Protein AF-A0A6D2J7H5-F1 (afdb_monomer_lite)

Sequence (95 aa):
MKPLATNQDRSRTERTPPARTRDLKCFRCQGFGHYASDCLNKKVMIIRDNGEIESEEDPEPEKPEEEEEPEEYEAVPVKGKLPHSMLSPRQRCAA

Structure (mmCIF, N/CA/C/O backbone):
data_AF-A0A6D2J7H5-F1
#
_entry.id   AF-A0A6D2J7H5-F1
#
loop_
_atom_site.group_PDB
_atom_site.id
_atom_site.type_symbol
_atom_site.label_atom_id
_atom_site.label_alt_id
_atom_site.label_comp_id
_atom_site.label_asym_id
_atom_site.label_entity_id
_atom_site.label_seq_id
_atom_site.pdbx_PDB_ins_code
_atom_site.Cartn_x
_atom_site.Cartn_y
_atom_site.Cartn_z
_atom_site.occupancy
_atom_site.B_iso_or_equiv
_atom_site.auth_seq_id
_atom_site.auth_comp_id
_atom_site.auth_asym_id
_atom_site.auth_atom_id
_atom_site.pdbx_PDB_model_num
ATOM 1 N N . MET A 1 1 ? 5.532 16.156 -34.088 1.00 44.62 1 MET A N 1
ATOM 2 C CA . MET A 1 1 ? 4.503 15.765 -33.100 1.00 44.62 1 MET A CA 1
ATOM 3 C C . ME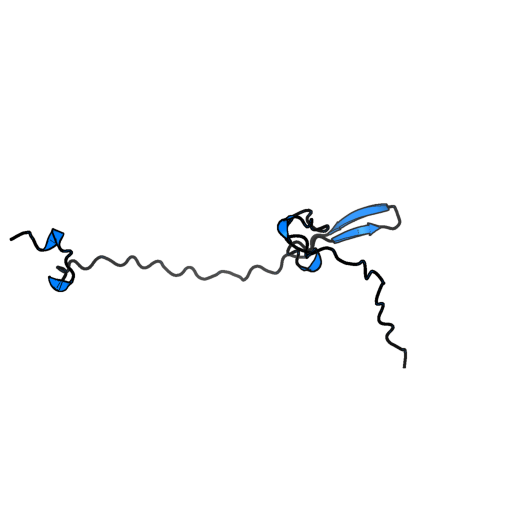T A 1 1 ? 4.393 14.247 -33.142 1.00 44.62 1 MET A C 1
ATOM 5 O O . MET A 1 1 ? 4.102 13.720 -34.205 1.00 44.62 1 MET A O 1
ATOM 9 N N . LYS A 1 2 ? 4.765 13.544 -32.068 1.00 49.00 2 LYS A N 1
ATOM 10 C CA . LYS A 1 2 ? 4.738 12.071 -31.989 1.00 49.00 2 LYS A CA 1
ATOM 11 C C . LYS A 1 2 ? 3.473 11.668 -31.216 1.00 49.00 2 LYS A C 1
ATOM 13 O O . LYS A 1 2 ? 3.218 12.316 -30.201 1.00 49.00 2 LYS A O 1
ATOM 18 N N . PRO A 1 3 ? 2.674 10.680 -31.649 1.00 51.06 3 PRO A N 1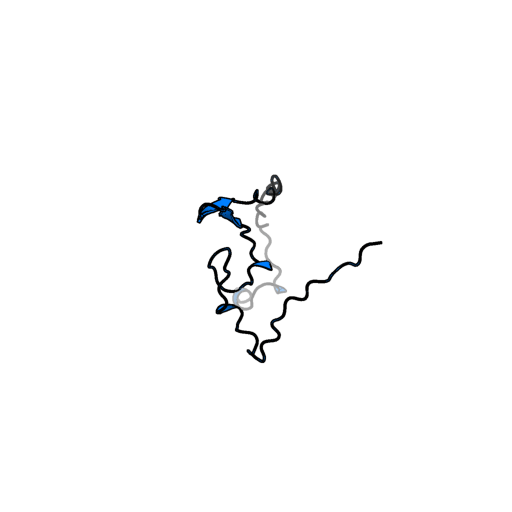
ATOM 19 C CA . PRO A 1 3 ? 1.483 10.305 -30.897 1.00 51.06 3 PRO A CA 1
ATOM 20 C C . PRO A 1 3 ? 1.871 9.566 -29.607 1.00 51.06 3 PRO A C 1
ATOM 22 O O . PRO A 1 3 ? 2.760 8.714 -29.615 1.00 51.06 3 PRO A O 1
ATOM 25 N N . LEU A 1 4 ? 1.193 9.898 -28.503 1.00 50.62 4 LEU A N 1
ATOM 26 C CA . LEU A 1 4 ? 1.200 9.113 -27.268 1.00 50.62 4 LEU A CA 1
ATOM 27 C C . LEU A 1 4 ? 0.424 7.820 -27.533 1.00 50.62 4 LEU A C 1
ATOM 29 O O . LEU A 1 4 ? -0.804 7.824 -27.597 1.00 50.62 4 LEU A O 1
ATOM 33 N N . ALA A 1 5 ? 1.137 6.710 -27.697 1.00 45.72 5 ALA A N 1
ATOM 34 C CA . ALA A 1 5 ? 0.523 5.395 -27.647 1.00 45.72 5 ALA A CA 1
ATOM 35 C C . ALA A 1 5 ? 0.217 5.064 -26.179 1.00 45.72 5 ALA A C 1
ATOM 37 O O . ALA A 1 5 ? 1.100 4.681 -25.412 1.00 45.72 5 ALA A O 1
ATOM 38 N N . THR A 1 6 ? -1.042 5.234 -25.781 1.00 56.66 6 THR A N 1
ATOM 39 C CA . THR A 1 6 ? -1.577 4.646 -24.553 1.00 56.66 6 THR A CA 1
ATOM 40 C C . THR A 1 6 ? -1.563 3.128 -24.720 1.00 56.66 6 THR A C 1
ATOM 42 O O . THR A 1 6 ? -2.423 2.570 -25.403 1.00 56.66 6 THR A O 1
ATOM 45 N N . ASN A 1 7 ? -0.576 2.454 -24.130 1.00 59.56 7 ASN A N 1
ATOM 46 C CA . ASN A 1 7 ? -0.579 0.998 -24.016 1.00 59.56 7 ASN A CA 1
ATOM 47 C C . ASN A 1 7 ? -1.644 0.590 -22.988 1.00 59.56 7 ASN A C 1
ATOM 49 O O . ASN A 1 7 ? -1.371 0.448 -21.800 1.00 59.56 7 ASN A O 1
ATOM 53 N N . GLN A 1 8 ? -2.885 0.446 -23.455 1.00 61.16 8 GLN A N 1
ATOM 54 C CA . GLN A 1 8 ? -3.894 -0.367 -22.785 1.00 61.16 8 GLN A CA 1
ATOM 55 C C . GLN A 1 8 ? -3.571 -1.826 -23.102 1.00 61.16 8 GLN A C 1
ATOM 57 O O . GLN A 1 8 ? -4.063 -2.378 -24.090 1.00 61.16 8 GLN A O 1
ATOM 62 N N . ASP A 1 9 ? -2.693 -2.421 -22.294 1.00 55.88 9 ASP A N 1
ATOM 63 C CA . ASP A 1 9 ? -2.471 -3.857 -22.363 1.00 55.88 9 ASP A CA 1
ATOM 64 C C . ASP A 1 9 ? -3.716 -4.597 -21.865 1.00 55.88 9 ASP A C 1
ATOM 66 O O . ASP A 1 9 ? -4.397 -4.220 -20.906 1.00 55.88 9 ASP A O 1
ATOM 70 N N . ARG A 1 10 ? -4.083 -5.595 -22.655 1.00 67.75 10 ARG A N 1
ATOM 71 C CA . ARG A 1 10 ? -5.394 -6.215 -22.702 1.00 67.75 10 ARG A CA 1
ATOM 72 C C . ARG A 1 10 ? -5.493 -7.295 -21.644 1.00 67.75 10 ARG A C 1
ATOM 74 O O . ARG A 1 10 ? -4.838 -8.317 -21.768 1.00 67.75 10 ARG A O 1
ATOM 81 N N . SER A 1 11 ? -6.412 -7.144 -20.695 1.00 54.03 11 SER A N 1
ATOM 82 C CA . SER A 1 11 ? -6.990 -8.270 -19.944 1.00 54.03 11 SER A CA 1
ATOM 83 C C . SER A 1 11 ? -8.304 -7.857 -19.284 1.00 54.03 11 SER A C 1
ATOM 85 O O . SER A 1 11 ? -8.437 -7.773 -18.068 1.00 54.03 11 SER A O 1
ATOM 87 N N . ARG A 1 12 ? -9.320 -7.593 -20.111 1.00 63.38 12 ARG A N 1
ATOM 88 C CA . ARG A 1 12 ? -10.719 -7.705 -19.687 1.00 63.38 12 ARG A CA 1
ATOM 89 C C . ARG A 1 12 ? -11.027 -9.200 -19.576 1.00 63.38 12 ARG A C 1
ATOM 91 O O . ARG A 1 12 ? -11.593 -9.775 -20.499 1.00 63.38 12 ARG A O 1
ATOM 98 N N . THR A 1 13 ? -10.611 -9.828 -18.482 1.00 54.97 13 THR A N 1
ATOM 99 C CA . THR A 1 13 ? -11.078 -11.166 -18.109 1.00 54.97 13 THR A CA 1
ATOM 100 C C . THR A 1 13 ? -12.272 -10.994 -17.188 1.00 54.97 13 THR A C 1
ATOM 102 O O . THR A 1 13 ? -12.270 -10.220 -16.234 1.00 54.97 13 THR A O 1
ATOM 105 N N . GLU A 1 14 ? -13.353 -11.636 -17.580 1.00 58.03 14 GLU A N 1
ATOM 106 C CA . GLU A 1 14 ? -14.689 -11.433 -17.066 1.00 58.03 14 GLU A CA 1
ATOM 107 C C . GLU A 1 14 ? -14.839 -11.943 -15.623 1.00 58.03 14 GLU A C 1
ATOM 109 O O . GLU A 1 14 ? -14.388 -13.030 -15.287 1.00 58.03 14 GLU A O 1
ATOM 114 N N . ARG A 1 15 ? -15.558 -11.166 -14.801 1.00 55.06 15 ARG A N 1
ATOM 115 C CA . ARG A 1 15 ? -16.348 -11.623 -13.643 1.00 55.06 15 ARG A CA 1
ATOM 116 C C . ARG A 1 15 ? -15.640 -12.562 -12.656 1.00 55.06 15 ARG A C 1
ATOM 118 O O . ARG A 1 15 ? -16.094 -13.678 -12.420 1.00 55.06 15 ARG A O 1
ATOM 125 N N . THR A 1 16 ? -14.663 -12.050 -11.926 1.00 56.34 16 THR A N 1
ATOM 126 C CA . THR A 1 16 ? -14.512 -12.450 -10.522 1.00 56.34 16 THR A CA 1
ATOM 127 C C . THR A 1 16 ? -15.209 -11.388 -9.670 1.00 56.34 16 THR A C 1
ATOM 129 O O . THR A 1 16 ? -14.924 -10.201 -9.851 1.00 56.34 16 THR A O 1
ATOM 132 N N . PRO A 1 17 ? -16.155 -11.743 -8.769 1.00 58.50 17 PRO A N 1
ATOM 133 C CA . PRO A 1 17 ? -16.567 -10.804 -7.722 1.00 58.50 17 PRO A CA 1
ATOM 134 C C . PRO A 1 17 ? -15.291 -10.297 -7.043 1.00 58.50 17 PRO A C 1
ATOM 136 O O . PRO A 1 17 ? -14.340 -11.082 -6.997 1.00 58.50 17 PRO A O 1
ATOM 139 N N . PRO A 1 18 ? -15.223 -9.036 -6.564 1.00 60.19 18 PRO A N 1
ATOM 140 C CA . PRO A 1 18 ? -14.001 -8.507 -5.969 1.00 60.19 18 PRO A CA 1
ATOM 141 C C . PRO A 1 18 ? -13.534 -9.522 -4.936 1.00 60.19 18 PRO A C 1
ATOM 143 O O . PRO A 1 18 ? -14.214 -9.726 -3.921 1.00 60.19 18 PRO A O 1
ATOM 146 N N . ALA A 1 19 ? -12.453 -10.241 -5.271 1.00 64.31 19 ALA A N 1
ATOM 147 C CA . ALA A 1 19 ? -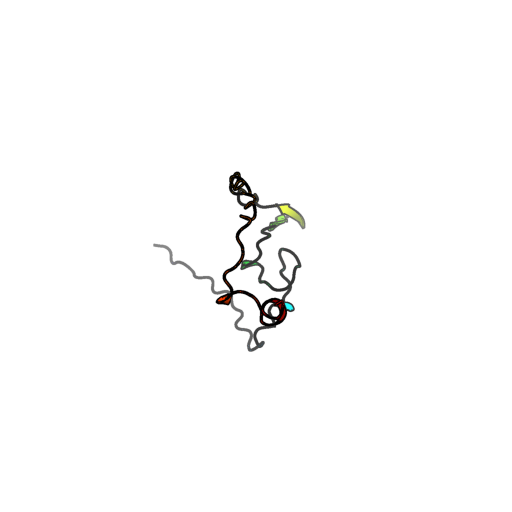11.862 -11.217 -4.382 1.00 64.31 19 ALA A CA 1
ATOM 148 C C . ALA A 1 19 ? -11.674 -10.449 -3.087 1.00 64.31 19 ALA A C 1
ATOM 150 O O . ALA A 1 19 ? -11.145 -9.332 -3.109 1.00 64.31 19 ALA A O 1
ATOM 151 N N . ARG A 1 20 ? -12.261 -10.963 -2.001 1.00 73.81 20 ARG A N 1
ATOM 152 C CA . ARG A 1 20 ? -12.156 -10.349 -0.678 1.00 73.81 20 ARG A CA 1
ATOM 153 C C . ARG A 1 20 ? -10.684 -9.996 -0.538 1.00 7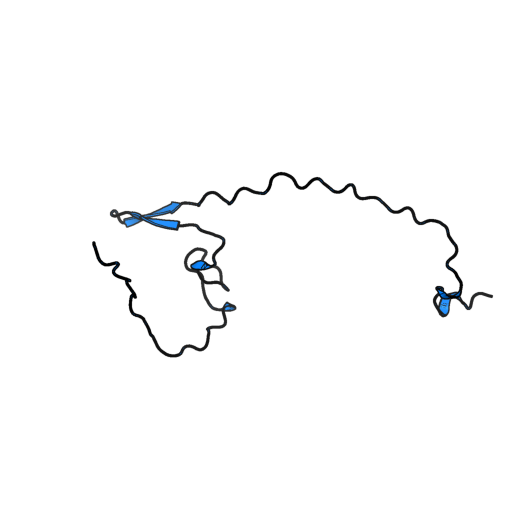3.81 20 ARG A C 1
ATOM 155 O O . ARG A 1 20 ? -9.862 -10.895 -0.630 1.00 73.81 20 ARG A O 1
ATOM 162 N N . THR A 1 21 ? -10.342 -8.710 -0.438 1.00 79.94 21 THR A N 1
ATOM 163 C CA . THR A 1 21 ? -8.943 -8.253 -0.568 1.00 79.94 21 THR A CA 1
ATOM 164 C C . THR A 1 21 ? -8.009 -9.019 0.371 1.00 79.94 21 THR A C 1
ATOM 166 O O . THR A 1 21 ? -6.849 -9.234 0.049 1.00 79.94 21 THR A O 1
ATOM 169 N N . ARG A 1 22 ? -8.562 -9.534 1.478 1.00 82.38 22 ARG A N 1
ATOM 170 C CA . ARG A 1 22 ? -7.979 -10.530 2.387 1.00 82.38 22 ARG A CA 1
ATOM 171 C C . ARG A 1 22 ? -7.308 -11.748 1.742 1.00 82.38 22 ARG A C 1
ATOM 173 O O . ARG A 1 22 ? -6.305 -12.178 2.290 1.00 82.38 22 ARG A O 1
ATOM 180 N N . ASP A 1 23 ? -7.798 -12.278 0.628 1.00 86.50 23 ASP A N 1
ATOM 181 C CA . ASP A 1 23 ? -7.230 -13.475 -0.016 1.00 86.50 23 ASP A CA 1
ATOM 182 C C . ASP A 1 23 ? -6.225 -13.130 -1.130 1.00 86.50 23 ASP A C 1
ATOM 184 O O . ASP A 1 23 ? -5.565 -14.007 -1.689 1.00 86.50 23 ASP A O 1
ATOM 188 N N . LEU A 1 24 ? -6.083 -11.845 -1.466 1.00 89.81 24 LEU A N 1
ATOM 189 C CA . LEU A 1 24 ? -5.153 -11.383 -2.487 1.00 89.81 24 LEU A CA 1
ATOM 190 C C . LEU A 1 24 ? -3.738 -11.282 -1.909 1.00 89.81 24 LEU A C 1
ATOM 192 O O . LEU A 1 24 ? -3.504 -10.529 -0.965 1.00 89.81 24 LEU A O 1
ATOM 196 N N . LYS A 1 25 ? -2.795 -12.013 -2.514 1.00 90.75 25 LYS A N 1
ATOM 197 C CA . LYS A 1 25 ? -1.363 -11.953 -2.198 1.00 90.75 25 LYS A CA 1
ATOM 198 C C . LYS A 1 25 ? -0.671 -10.848 -3.003 1.00 90.75 25 LYS A C 1
ATOM 200 O O . LYS A 1 25 ? -0.711 -10.843 -4.232 1.00 90.75 25 LYS A O 1
ATOM 205 N N . CYS A 1 26 ? 0.017 -9.951 -2.310 1.00 89.94 26 CYS A N 1
ATOM 206 C CA . CYS A 1 26 ? 0.893 -8.941 -2.884 1.00 89.94 26 CYS A CA 1
ATOM 207 C C . CYS A 1 26 ? 2.173 -9.597 -3.423 1.00 89.94 26 CYS A C 1
ATOM 209 O O . CYS A 1 26 ? 2.887 -10.259 -2.678 1.00 89.94 26 CYS A O 1
ATOM 211 N N . PHE A 1 27 ? 2.510 -9.400 -4.700 1.00 84.56 27 PHE A N 1
ATOM 212 C CA . PHE A 1 27 ? 3.734 -9.982 -5.270 1.00 84.56 27 PHE A CA 1
ATOM 213 C C . PHE A 1 27 ? 5.019 -9.277 -4.807 1.00 84.56 27 PHE A C 1
ATOM 215 O O . PHE A 1 27 ? 6.085 -9.878 -4.877 1.00 84.56 27 PHE A O 1
ATOM 222 N N . ARG A 1 28 ? 4.930 -8.023 -4.334 1.00 85.44 28 ARG A N 1
ATOM 223 C CA . ARG A 1 28 ? 6.085 -7.265 -3.823 1.00 85.44 28 ARG A CA 1
ATOM 224 C C . ARG A 1 28 ? 6.544 -7.776 -2.461 1.00 85.44 28 ARG A C 1
ATOM 226 O O . ARG A 1 28 ? 7.710 -8.101 -2.294 1.00 85.44 28 ARG A O 1
ATOM 233 N N . CYS A 1 29 ? 5.626 -7.878 -1.498 1.00 86.56 29 CYS A N 1
ATOM 234 C CA . CYS A 1 29 ? 5.959 -8.235 -0.113 1.00 86.56 29 CYS A CA 1
ATOM 235 C C . CYS A 1 29 ? 5.461 -9.617 0.326 1.00 86.56 29 CYS A C 1
ATOM 237 O O . CYS A 1 29 ? 5.695 -10.014 1.463 1.00 86.56 29 CYS A O 1
ATOM 239 N N . GLN A 1 30 ? 4.735 -10.338 -0.535 1.00 88.00 30 GLN A N 1
ATOM 240 C CA . GLN A 1 30 ? 4.107 -11.635 -0.240 1.00 88.00 30 GLN A CA 1
ATOM 241 C C . GLN A 1 30 ? 3.041 -11.598 0.875 1.00 88.00 30 GLN A C 1
ATOM 243 O O . GLN A 1 30 ? 2.500 -12.643 1.238 1.00 88.00 30 GLN A O 1
ATOM 248 N N . GLY A 1 31 ? 2.692 -10.408 1.377 1.00 88.44 31 GLY A N 1
ATOM 249 C CA . GLY A 1 31 ? 1.598 -10.178 2.319 1.00 88.44 31 GLY A CA 1
ATOM 250 C C . GLY A 1 31 ? 0.220 -10.256 1.661 1.00 88.44 31 GLY A C 1
ATOM 251 O O . GLY A 1 31 ? 0.099 -10.248 0.438 1.00 88.44 31 GLY A O 1
ATOM 252 N N . PHE A 1 32 ? -0.830 -10.318 2.474 1.00 91.31 32 PHE A N 1
ATOM 253 C CA . PHE A 1 32 ? -2.216 -10.402 2.011 1.00 91.31 32 PHE A CA 1
ATOM 254 C C . PHE A 1 32 ? -2.969 -9.088 2.257 1.00 91.31 32 PHE A C 1
ATOM 256 O O . PHE A 1 32 ? -2.553 -8.280 3.089 1.00 91.31 32 PHE A O 1
ATOM 263 N N . GLY A 1 33 ? -4.086 -8.857 1.565 1.00 91.38 33 GLY A N 1
ATOM 264 C CA . GLY A 1 33 ? -4.978 -7.730 1.878 1.00 91.38 33 GLY A CA 1
ATOM 265 C C . GLY A 1 33 ? -4.862 -6.506 0.970 1.00 91.38 33 GLY A C 1
ATOM 266 O O . GLY A 1 33 ? -5.746 -5.653 1.032 1.00 91.38 33 GLY A O 1
ATOM 267 N N . HIS A 1 34 ? -3.815 -6.398 0.148 1.00 91.50 34 HIS A N 1
ATOM 268 C CA . HIS A 1 34 ? -3.519 -5.199 -0.644 1.00 91.50 34 HIS A CA 1
ATOM 269 C C . HIS A 1 34 ? -2.858 -5.534 -1.983 1.00 91.50 34 HIS A C 1
ATOM 271 O O . HIS A 1 34 ? -2.094 -6.496 -2.097 1.00 91.50 34 HIS A O 1
ATOM 277 N N . TYR A 1 35 ? -3.129 -4.717 -2.999 1.00 89.94 35 TYR A N 1
ATOM 278 C CA . TYR A 1 35 ? -2.451 -4.824 -4.286 1.00 89.94 35 TYR A CA 1
ATOM 279 C C . TYR A 1 35 ? -1.004 -4.353 -4.165 1.00 89.94 35 TYR A C 1
ATOM 281 O O . TYR A 1 35 ? -0.674 -3.530 -3.319 1.00 89.94 35 TYR A O 1
ATOM 289 N N . ALA A 1 36 ? -0.131 -4.820 -5.057 1.00 86.25 36 ALA A N 1
ATOM 290 C CA . ALA A 1 36 ? 1.258 -4.366 -5.066 1.00 86.25 36 ALA A CA 1
ATOM 291 C C . ALA A 1 36 ? 1.399 -2.852 -5.276 1.00 86.25 36 ALA A C 1
ATOM 293 O O . ALA A 1 36 ? 2.369 -2.269 -4.800 1.00 86.25 36 ALA A O 1
ATOM 294 N N . SER A 1 37 ? 0.437 -2.220 -5.955 1.00 84.19 37 SER A N 1
ATOM 295 C CA . SER A 1 37 ? 0.357 -0.763 -6.113 1.00 84.19 37 SER A CA 1
ATOM 296 C C . SER A 1 37 ? 0.149 -0.026 -4.789 1.00 84.19 37 SER A C 1
ATOM 298 O O . SER A 1 37 ? 0.657 1.077 -4.639 1.00 84.19 37 SER A O 1
ATOM 300 N N . ASP A 1 38 ? -0.528 -0.661 -3.831 1.00 87.75 38 ASP A N 1
ATOM 301 C CA . ASP A 1 38 ? -0.819 -0.118 -2.497 1.00 87.75 38 ASP A CA 1
ATOM 302 C C . ASP A 1 38 ? 0.197 -0.607 -1.449 1.00 87.75 38 ASP A C 1
ATOM 304 O O . ASP A 1 38 ? 0.044 -0.370 -0.251 1.00 87.75 38 ASP A O 1
ATOM 308 N N . CYS A 1 39 ? 1.220 -1.356 -1.873 1.00 87.94 39 CYS A N 1
ATOM 309 C CA . CYS A 1 39 ? 2.206 -1.906 -0.962 1.00 87.94 39 CYS A CA 1
ATOM 310 C C . CYS A 1 39 ? 3.125 -0.795 -0.456 1.00 87.94 39 CYS A C 1
ATOM 312 O O . CYS A 1 39 ? 3.896 -0.217 -1.221 1.00 87.94 39 CYS A O 1
ATOM 314 N N . LEU A 1 40 ? 3.075 -0.546 0.853 1.00 83.81 40 LEU A N 1
ATOM 315 C CA . LEU A 1 40 ? 3.983 0.382 1.529 1.00 83.81 40 LEU A CA 1
ATOM 316 C C . LEU A 1 40 ? 5.444 -0.090 1.450 1.00 83.81 40 LEU A C 1
ATOM 318 O O . LEU A 1 40 ? 6.360 0.722 1.479 1.00 83.81 40 LEU A O 1
ATOM 322 N N . ASN A 1 41 ? 5.659 -1.402 1.309 1.00 78.62 41 ASN A N 1
ATOM 323 C CA . ASN A 1 41 ? 6.974 -1.991 1.111 1.00 78.62 41 ASN A CA 1
ATOM 324 C C . ASN A 1 41 ? 7.305 -2.022 -0.389 1.00 78.62 41 ASN A C 1
ATOM 326 O O . ASN A 1 41 ? 6.865 -2.904 -1.134 1.00 78.62 41 ASN A O 1
ATOM 330 N N . LYS A 1 42 ? 8.077 -1.031 -0.832 1.00 71.31 42 LYS A N 1
ATOM 331 C CA . LYS A 1 42 ? 8.454 -0.841 -2.236 1.00 71.31 42 LYS A CA 1
ATOM 332 C C . LYS A 1 42 ? 9.743 -1.578 -2.613 1.00 71.31 42 LYS A C 1
ATOM 334 O O . LYS A 1 42 ? 10.483 -1.087 -3.455 1.00 71.31 42 LYS A O 1
ATOM 339 N N . LYS A 1 43 ? 10.029 -2.750 -2.032 1.00 74.06 43 LYS A N 1
ATOM 340 C CA . LYS A 1 43 ? 11.174 -3.562 -2.479 1.00 74.06 43 LYS A CA 1
ATOM 341 C C . LYS A 1 43 ? 10.983 -3.939 -3.948 1.00 74.06 43 LYS A C 1
ATOM 343 O O . LYS A 1 43 ? 9.996 -4.588 -4.317 1.00 74.06 43 LYS A O 1
ATOM 348 N N . VAL A 1 44 ? 11.900 -3.477 -4.793 1.00 70.50 44 VAL A N 1
ATOM 349 C CA . VAL A 1 44 ? 11.897 -3.762 -6.229 1.00 70.50 44 VAL A CA 1
ATOM 350 C C . VAL A 1 44 ? 12.835 -4.938 -6.460 1.00 70.50 44 VAL A C 1
ATOM 352 O O . VAL A 1 44 ? 14.003 -4.896 -6.087 1.00 70.50 44 VAL A O 1
ATOM 355 N N . MET A 1 45 ? 12.313 -6.007 -7.063 1.00 76.62 45 MET A N 1
ATOM 356 C CA . MET A 1 45 ? 13.147 -7.090 -7.582 1.00 76.62 45 MET A CA 1
ATOM 357 C C . MET A 1 45 ? 13.557 -6.736 -9.009 1.00 76.62 45 MET A C 1
ATOM 359 O O . MET A 1 45 ? 12.693 -6.579 -9.876 1.00 76.62 45 MET A O 1
ATOM 363 N N . ILE A 1 46 ? 14.858 -6.608 -9.246 1.00 78.88 46 ILE A N 1
ATOM 364 C CA . ILE A 1 46 ? 15.448 -6.346 -10.557 1.00 78.88 46 ILE A CA 1
ATOM 365 C C . ILE A 1 46 ? 16.019 -7.669 -11.068 1.00 78.88 46 ILE A C 1
ATOM 367 O O . ILE A 1 46 ? 16.888 -8.264 -10.435 1.00 78.88 46 ILE A O 1
ATOM 371 N N . ILE A 1 47 ? 15.507 -8.145 -12.205 1.00 83.12 47 ILE A N 1
ATOM 372 C CA . ILE A 1 47 ? 16.058 -9.311 -12.903 1.00 83.12 47 ILE A CA 1
ATOM 373 C C . ILE A 1 47 ? 17.050 -8.779 -13.933 1.00 83.12 47 ILE A C 1
ATOM 375 O O . ILE A 1 47 ? 16.654 -8.065 -14.855 1.00 83.12 47 ILE A O 1
ATOM 379 N N . ARG A 1 48 ? 18.331 -9.102 -13.759 1.00 83.88 48 ARG A N 1
ATOM 380 C CA . ARG A 1 48 ? 19.389 -8.777 -14.720 1.00 83.88 48 ARG A CA 1
ATOM 381 C C . ARG A 1 48 ? 19.348 -9.741 -15.911 1.00 83.88 48 ARG A C 1
ATOM 383 O O . ARG A 1 48 ? 18.846 -10.859 -15.808 1.00 83.88 48 ARG A O 1
ATOM 390 N N . ASP A 1 49 ? 19.937 -9.340 -17.035 1.00 84.88 49 ASP A N 1
ATOM 391 C CA . ASP A 1 49 ? 19.964 -10.133 -18.280 1.00 84.88 49 ASP A CA 1
ATOM 392 C C . ASP A 1 49 ? 20.685 -11.487 -18.130 1.00 84.88 49 ASP A C 1
ATOM 394 O O . ASP A 1 49 ? 20.459 -12.422 -18.896 1.00 84.88 49 ASP A O 1
ATOM 398 N N . ASN A 1 50 ? 21.549 -11.600 -17.120 1.00 86.00 50 ASN A N 1
ATOM 399 C CA . ASN A 1 50 ? 22.249 -12.823 -16.729 1.00 86.00 50 ASN A CA 1
ATOM 400 C C . ASN A 1 50 ? 21.393 -13.768 -15.854 1.00 86.00 50 ASN A C 1
ATOM 402 O O . ASN A 1 50 ? 21.877 -14.821 -15.444 1.00 86.00 50 ASN A O 1
ATOM 406 N N . GLY A 1 51 ? 20.132 -13.416 -15.581 1.00 82.19 51 GLY A N 1
ATOM 407 C CA . GLY A 1 51 ? 19.209 -14.195 -14.756 1.00 82.19 51 GLY A CA 1
ATOM 408 C C . GLY A 1 51 ? 19.411 -14.025 -13.249 1.00 82.19 51 GLY A C 1
ATOM 409 O O . GLY A 1 51 ? 18.736 -14.696 -12.468 1.00 82.19 51 GLY A O 1
ATOM 410 N N . GLU A 1 52 ? 20.315 -13.141 -12.826 1.00 85.81 52 GLU A N 1
ATOM 411 C CA . GLU A 1 52 ? 20.501 -12.808 -11.416 1.00 85.81 52 GLU A CA 1
ATOM 412 C C . GLU A 1 52 ? 19.349 -11.919 -10.934 1.00 85.81 52 GLU A C 1
ATOM 414 O O . GLU A 1 52 ? 18.940 -10.976 -11.616 1.00 85.81 52 GLU A O 1
ATOM 419 N N . ILE A 1 53 ? 18.818 -12.234 -9.751 1.00 78.62 53 ILE A N 1
ATOM 420 C CA . ILE A 1 53 ? 17.777 -11.439 -9.097 1.00 78.62 53 ILE A CA 1
ATOM 421 C C . ILE A 1 53 ? 18.435 -10.629 -7.988 1.00 78.62 53 ILE A C 1
ATOM 423 O O . ILE A 1 53 ? 18.956 -11.197 -7.028 1.00 78.62 53 ILE A O 1
ATOM 427 N N . GLU A 1 54 ? 18.372 -9.309 -8.107 1.00 75.12 54 GLU A N 1
ATOM 428 C CA . GLU A 1 54 ? 18.801 -8.383 -7.065 1.00 75.12 54 GLU A CA 1
ATOM 429 C C . GLU A 1 54 ? 17.585 -7.688 -6.457 1.00 75.12 54 GLU A C 1
ATOM 431 O O . GLU A 1 54 ? 16.661 -7.278 -7.162 1.00 75.12 54 GLU A O 1
ATOM 436 N N . SER A 1 55 ? 17.568 -7.576 -5.131 1.00 76.00 55 SER A N 1
ATOM 437 C CA . SER A 1 55 ? 16.547 -6.831 -4.399 1.00 76.00 55 SER A CA 1
ATOM 438 C C . SER A 1 55 ? 17.127 -5.504 -3.932 1.00 76.00 55 SER A C 1
ATOM 440 O O . SER A 1 55 ? 18.047 -5.506 -3.112 1.00 76.00 55 SER A O 1
ATOM 442 N N . GLU A 1 56 ? 16.569 -4.397 -4.412 1.00 68.69 56 GLU A N 1
ATOM 443 C CA . GLU A 1 56 ? 16.874 -3.059 -3.905 1.00 68.69 56 GLU A CA 1
ATOM 444 C C . GLU A 1 56 ? 15.756 -2.604 -2.954 1.00 68.69 56 GLU A C 1
ATOM 446 O O . GLU A 1 56 ? 14.561 -2.805 -3.211 1.00 68.69 56 GLU A O 1
ATOM 451 N N . GLU A 1 57 ? 16.153 -2.034 -1.818 1.00 68.50 57 GLU A N 1
ATOM 452 C CA . GLU A 1 57 ? 15.259 -1.385 -0.862 1.00 68.50 57 GLU A CA 1
ATOM 453 C C . GLU A 1 57 ? 15.262 0.116 -1.165 1.00 68.50 57 GLU A C 1
ATOM 455 O O . GLU A 1 57 ? 16.295 0.766 -1.036 1.00 68.50 57 GLU A O 1
ATOM 460 N N . ASP A 1 58 ? 14.119 0.640 -1.627 1.00 66.00 58 ASP A N 1
ATOM 461 C CA . ASP A 1 58 ? 13.888 2.085 -1.792 1.00 66.00 58 ASP A CA 1
ATOM 462 C C . ASP A 1 58 ? 14.190 2.782 -0.452 1.00 66.00 58 ASP A C 1
ATOM 464 O O . ASP A 1 58 ? 13.800 2.232 0.587 1.00 66.00 58 ASP A O 1
ATOM 468 N N . PRO A 1 59 ? 14.867 3.950 -0.430 1.00 57.44 59 PRO A N 1
ATOM 469 C CA . PRO A 1 59 ? 15.061 4.698 0.803 1.00 57.44 59 PRO A CA 1
ATOM 470 C C . PRO A 1 59 ? 13.710 4.902 1.489 1.00 57.44 59 PRO A C 1
ATOM 472 O O . PRO A 1 59 ? 12.754 5.413 0.900 1.00 57.44 59 PRO A O 1
ATOM 475 N N . GLU A 1 60 ? 13.631 4.439 2.734 1.00 64.69 60 GLU A N 1
ATOM 476 C CA . GLU A 1 60 ? 12.472 4.613 3.597 1.00 64.69 60 GLU A CA 1
ATOM 477 C C . GLU A 1 60 ? 12.094 6.105 3.603 1.00 64.69 60 GLU A C 1
ATOM 479 O O . GLU A 1 60 ? 12.994 6.940 3.733 1.00 64.69 60 GLU A O 1
ATOM 484 N N . PRO A 1 61 ? 10.812 6.477 3.394 1.00 62.12 61 PRO A N 1
ATOM 485 C CA . PRO A 1 61 ? 10.418 7.876 3.485 1.00 62.12 61 PRO A CA 1
ATOM 486 C C . PRO A 1 61 ? 10.876 8.398 4.846 1.00 62.12 61 PRO A C 1
ATOM 488 O O . PRO A 1 61 ? 10.545 7.796 5.869 1.00 62.12 61 PRO A O 1
ATOM 491 N N . GLU A 1 62 ? 11.688 9.458 4.817 1.00 59.00 62 GLU A N 1
ATOM 492 C CA . GLU A 1 62 ? 12.312 10.075 5.984 1.00 59.00 62 GLU A CA 1
ATOM 493 C C . GLU A 1 62 ? 11.302 10.138 7.131 1.00 59.00 62 GLU A C 1
ATOM 495 O O . GLU A 1 62 ? 10.211 10.702 6.994 1.00 59.00 62 GLU A O 1
ATOM 500 N N . LYS A 1 63 ? 11.641 9.487 8.251 1.00 57.34 63 LYS A N 1
ATOM 501 C CA . LYS A 1 63 ? 10.888 9.646 9.492 1.00 57.34 63 LYS A CA 1
ATOM 502 C C . LYS A 1 63 ? 10.762 11.149 9.759 1.00 57.34 63 LYS A C 1
ATOM 504 O O . LYS A 1 63 ? 11.797 11.814 9.731 1.00 57.34 63 LYS A O 1
ATOM 509 N N . PRO A 1 64 ? 9.559 11.684 10.035 1.00 56.06 64 PRO A N 1
ATOM 510 C CA . PRO A 1 64 ? 9.465 13.033 10.563 1.00 56.06 64 PRO A CA 1
ATOM 511 C C . PRO A 1 64 ? 10.316 13.097 11.834 1.00 56.06 64 PRO A C 1
ATOM 513 O O . PRO A 1 64 ? 10.204 12.248 12.722 1.00 56.06 64 PRO A O 1
ATOM 516 N N . GLU A 1 65 ? 11.242 14.046 11.825 1.00 60.62 65 GLU A N 1
ATOM 517 C CA . GLU A 1 65 ? 12.145 14.368 12.917 1.00 60.62 65 GLU A CA 1
ATOM 518 C C . GLU A 1 65 ? 11.311 14.705 14.165 1.00 60.62 65 GLU A C 1
ATOM 520 O O . GLU A 1 65 ? 10.371 15.489 14.082 1.00 60.62 65 GLU A O 1
ATOM 525 N N . GLU A 1 66 ? 11.637 14.028 15.270 1.00 62.03 66 GLU A N 1
ATOM 526 C CA . GLU A 1 66 ? 11.305 14.330 16.671 1.00 62.03 66 GLU A CA 1
ATOM 527 C C . GLU A 1 66 ? 9.982 15.082 16.925 1.00 62.03 66 GLU A C 1
ATOM 529 O O . GLU A 1 66 ? 9.919 16.308 16.960 1.00 62.03 66 GLU A O 1
ATOM 534 N N . GLU A 1 67 ? 8.917 14.325 17.206 1.00 56.53 67 GLU A N 1
ATOM 535 C CA . GLU A 1 67 ? 7.774 14.858 17.949 1.00 56.53 67 GLU A CA 1
ATOM 536 C C . GLU A 1 67 ? 8.269 15.271 19.347 1.00 56.53 67 GLU A C 1
ATOM 538 O O . GLU A 1 67 ? 8.720 14.421 20.118 1.00 56.53 67 GLU A O 1
ATOM 543 N N . GLU A 1 68 ? 8.223 16.572 19.663 1.00 63.47 68 GLU A N 1
ATOM 544 C CA . GLU A 1 68 ? 8.421 17.070 21.028 1.00 63.47 68 GLU A CA 1
ATOM 545 C C . GLU A 1 68 ? 7.484 16.304 21.972 1.00 63.47 68 GLU A C 1
ATOM 547 O O . GLU A 1 68 ? 6.265 16.301 21.788 1.00 63.47 68 GLU A O 1
ATOM 552 N N . GLU A 1 69 ? 8.062 15.633 22.970 1.00 64.25 69 GLU A N 1
ATOM 553 C CA . GLU A 1 69 ? 7.330 14.985 24.054 1.00 64.25 69 GLU A CA 1
ATOM 554 C C . GLU A 1 69 ? 6.425 16.032 24.726 1.00 64.25 69 GLU A C 1
ATOM 556 O O . GLU A 1 69 ? 6.938 16.996 25.301 1.00 64.25 69 GLU A O 1
ATOM 561 N N . PRO A 1 70 ? 5.087 15.904 24.680 1.00 61.47 70 PRO A N 1
ATOM 562 C CA . PRO A 1 70 ? 4.256 16.736 25.526 1.00 61.47 70 PRO A CA 1
ATOM 563 C C . PRO A 1 70 ? 4.511 16.302 26.970 1.00 61.47 70 PRO A C 1
ATOM 565 O O . PRO A 1 70 ? 4.137 15.193 27.349 1.00 61.47 70 PRO A O 1
ATOM 568 N N . GLU A 1 71 ? 5.146 17.172 27.760 1.00 67.38 71 GLU A N 1
ATOM 569 C CA . GLU A 1 71 ? 5.307 16.999 29.206 1.00 67.38 71 GLU A CA 1
ATOM 570 C C . GLU A 1 71 ? 3.967 16.551 29.820 1.00 67.38 71 GLU A C 1
ATOM 572 O O . GLU A 1 71 ? 2.970 17.285 29.817 1.00 67.38 71 GLU A O 1
ATOM 577 N N . GLU A 1 72 ? 3.923 15.310 30.308 1.00 67.81 72 GLU A N 1
ATOM 578 C CA . GLU A 1 72 ? 2.749 14.727 30.947 1.00 67.81 72 GLU A CA 1
ATOM 579 C C . GLU A 1 72 ? 2.485 15.470 32.263 1.00 67.81 72 GLU A C 1
ATOM 581 O O . GLU A 1 72 ? 3.148 15.264 33.280 1.00 67.81 72 GLU A O 1
ATOM 586 N N . TYR A 1 73 ? 1.520 16.390 32.254 1.00 74.12 73 TYR A N 1
ATOM 587 C CA . TYR A 1 73 ? 1.093 17.067 33.469 1.00 74.12 73 TYR A CA 1
ATOM 588 C C . TYR A 1 73 ? 0.249 16.099 34.315 1.00 74.12 73 TYR A C 1
ATOM 590 O O . TYR A 1 73 ? -0.886 15.752 33.980 1.00 74.12 73 TYR A O 1
ATOM 598 N N . GLU A 1 74 ? 0.775 15.669 35.460 1.00 69.94 74 GLU A N 1
ATOM 599 C CA . GLU A 1 74 ? -0.033 14.946 36.439 1.00 69.94 74 GLU A CA 1
ATOM 600 C C . GLU A 1 74 ? -1.002 15.925 37.117 1.00 69.94 74 GLU A C 1
ATOM 602 O O . GLU A 1 74 ? -0.628 16.767 37.939 1.00 69.94 74 GLU A O 1
ATOM 607 N N . ALA A 1 75 ? -2.287 15.831 36.774 1.00 69.62 75 ALA A N 1
ATOM 608 C CA . ALA A 1 75 ? -3.324 16.581 37.466 1.00 69.62 75 ALA A CA 1
ATOM 609 C C . ALA A 1 75 ? -3.431 16.094 38.921 1.00 69.62 75 ALA A C 1
ATOM 611 O O . ALA A 1 75 ? -4.033 15.057 39.206 1.00 69.62 75 ALA A O 1
ATOM 612 N N . VAL A 1 76 ? -2.881 16.8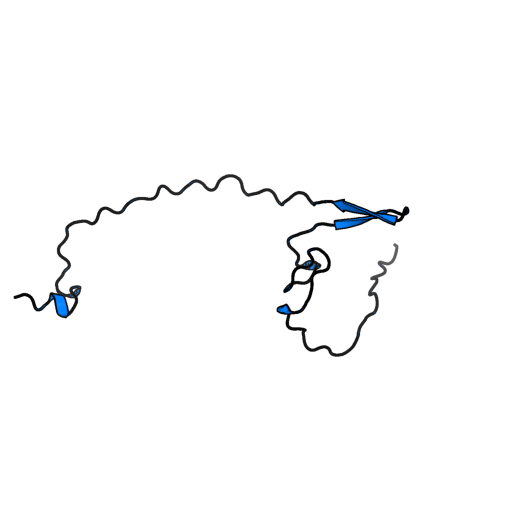65 39.863 1.00 72.62 76 VAL A N 1
ATOM 613 C CA . VAL A 1 76 ? -3.089 16.617 41.293 1.00 72.62 76 VAL A CA 1
ATOM 614 C C . VAL A 1 76 ? -4.588 16.692 41.608 1.00 72.62 76 VAL A C 1
ATOM 616 O O . VAL A 1 76 ? -5.226 17.715 41.330 1.00 72.62 76 VAL A O 1
ATOM 619 N N . PRO A 1 77 ? -5.199 15.639 42.185 1.00 68.88 77 PRO A N 1
ATOM 620 C CA . PRO A 1 77 ? -6.611 15.681 42.519 1.00 68.88 77 PRO A CA 1
ATOM 621 C C . PRO A 1 77 ? -6.825 16.748 43.593 1.00 68.88 77 PRO A C 1
ATOM 623 O O . PRO A 1 77 ? -6.401 16.602 44.743 1.00 68.88 77 PRO A O 1
ATOM 626 N N . VAL A 1 78 ? -7.495 17.840 43.225 1.00 72.25 78 VAL A N 1
ATOM 627 C CA . VAL A 1 78 ? -7.911 18.861 44.187 1.00 72.25 78 VAL A CA 1
ATOM 628 C C . VAL A 1 78 ? -8.843 18.182 45.182 1.00 72.25 78 VAL A C 1
ATOM 630 O O . VAL A 1 78 ? -9.856 17.597 44.797 1.00 72.25 78 VAL A O 1
ATOM 633 N N . LYS A 1 79 ? -8.510 18.245 46.474 1.00 68.50 79 LYS A N 1
ATOM 634 C CA . LYS A 1 79 ? -9.326 17.671 47.552 1.00 68.50 79 LYS A CA 1
ATOM 635 C C . LYS A 1 79 ? -10.585 18.516 47.769 1.00 68.50 79 LYS A C 1
ATOM 637 O O . LYS A 1 79 ? -10.728 19.208 48.771 1.00 68.50 79 LYS A O 1
ATOM 642 N N . GLY A 1 80 ? -11.491 18.474 46.799 1.00 68.75 80 GLY A N 1
ATOM 643 C CA . GLY A 1 80 ? -12.821 19.062 46.849 1.00 68.75 80 GLY A CA 1
ATOM 644 C C . GLY A 1 80 ? -13.858 17.986 47.147 1.00 68.75 80 GLY A C 1
ATOM 645 O O . GLY A 1 80 ? -13.838 16.906 46.559 1.00 68.75 80 GLY A O 1
ATOM 646 N N . LYS A 1 81 ? -14.783 18.260 48.071 1.00 77.00 81 LYS A N 1
ATOM 647 C CA . LYS A 1 81 ? -15.970 17.413 48.237 1.00 77.00 81 LYS A CA 1
ATOM 648 C C . LYS A 1 81 ? -16.858 17.616 47.008 1.00 77.00 81 LYS A C 1
ATOM 650 O O . LYS A 1 81 ? -17.229 18.749 46.711 1.00 77.00 81 LYS A O 1
ATOM 655 N N . LEU A 1 82 ? -17.182 16.533 46.301 1.00 75.56 82 LEU A N 1
ATOM 656 C CA . LEU A 1 82 ? -18.105 16.582 45.168 1.00 75.56 82 LEU A CA 1
ATOM 657 C C . LEU A 1 82 ? -19.471 17.116 45.635 1.00 75.56 82 LEU A C 1
ATOM 659 O O . LEU A 1 82 ? -19.944 16.713 46.704 1.00 75.56 82 LEU A O 1
ATOM 663 N N . PRO A 1 83 ? -20.127 18.002 44.867 1.00 75.25 83 PRO A N 1
ATOM 664 C CA . PRO A 1 83 ? -21.467 18.464 45.202 1.00 75.25 83 PRO A CA 1
ATOM 665 C C . PRO A 1 83 ? -22.453 17.287 45.208 1.00 75.25 83 PRO A C 1
ATOM 667 O O . PRO A 1 83 ? -22.335 16.356 44.411 1.00 75.25 83 PRO A O 1
ATOM 670 N N . HIS A 1 84 ? -23.457 17.336 46.089 1.00 75.00 84 HIS A N 1
ATOM 671 C CA . HIS A 1 84 ? -24.377 16.218 46.346 1.00 75.00 84 HIS A CA 1
ATOM 672 C C . HIS A 1 84 ? -25.135 15.726 45.099 1.00 75.00 84 HIS A C 1
ATOM 674 O O . HIS A 1 84 ? -25.465 14.546 44.990 1.00 75.00 84 HIS A O 1
ATOM 680 N N . SER A 1 85 ? -25.368 16.614 44.129 1.00 74.88 85 SER A N 1
ATOM 681 C CA . SER A 1 85 ? -25.979 16.282 42.837 1.00 74.88 85 SER A CA 1
ATOM 682 C C . SER A 1 85 ? -25.121 15.349 41.976 1.00 74.88 85 SER A C 1
ATOM 684 O O . SER A 1 85 ? -25.671 14.604 41.169 1.00 74.88 85 SER A O 1
ATOM 686 N N . MET A 1 86 ? -23.798 15.360 42.165 1.00 81.31 86 MET A N 1
ATOM 687 C CA . MET A 1 86 ? -22.839 14.537 41.421 1.00 81.31 86 MET A CA 1
ATOM 688 C C . MET A 1 86 ? -22.399 13.278 42.180 1.00 81.31 86 MET A C 1
ATOM 690 O O . MET A 1 86 ? -21.710 12.430 41.618 1.00 81.31 86 MET A O 1
ATOM 694 N N . LEU A 1 87 ? -22.814 13.113 43.440 1.00 79.19 87 LEU A N 1
ATOM 695 C CA . LEU A 1 87 ? -22.603 11.870 44.185 1.00 79.19 87 LEU A CA 1
ATOM 696 C C . LEU A 1 87 ? -23.519 10.778 43.630 1.00 79.19 87 LEU A C 1
ATOM 698 O O . LEU A 1 87 ? -24.698 11.029 43.379 1.00 79.19 87 LEU A O 1
ATOM 702 N N . SER A 1 88 ? -23.019 9.553 43.478 1.00 80.75 88 SER A N 1
ATOM 703 C CA . SER A 1 88 ? -23.859 8.424 43.061 1.00 80.75 88 SER A CA 1
ATOM 704 C C . SER A 1 88 ? -24.952 8.132 44.105 1.00 80.75 88 SER A C 1
ATOM 706 O O . SER A 1 88 ? -24.765 8.431 45.288 1.00 80.75 88 SER A O 1
ATOM 708 N N . PRO A 1 89 ? -26.075 7.484 43.726 1.00 76.44 89 PRO A N 1
ATOM 709 C CA . PRO A 1 89 ? -27.132 7.113 44.671 1.00 76.44 89 PRO A CA 1
ATOM 710 C C . PRO A 1 89 ? -26.615 6.381 45.914 1.00 76.44 89 PRO A C 1
ATOM 712 O O . PRO A 1 89 ? -27.087 6.643 47.011 1.00 76.44 89 PRO A O 1
ATOM 715 N N . ARG A 1 90 ? -25.595 5.527 45.755 1.00 74.06 90 ARG A N 1
ATOM 716 C CA . ARG A 1 90 ? -24.988 4.749 46.847 1.00 74.06 90 ARG A CA 1
ATOM 717 C C . ARG A 1 90 ? -24.189 5.610 47.830 1.00 74.06 90 ARG A C 1
ATOM 719 O O . ARG A 1 90 ? -24.054 5.232 48.984 1.00 74.06 90 ARG A O 1
ATOM 726 N N . GLN A 1 91 ? -23.672 6.755 47.384 1.00 72.44 91 GLN A N 1
ATOM 727 C CA . GLN A 1 91 ? -22.895 7.698 48.201 1.00 72.44 91 GLN A CA 1
ATOM 728 C C . GLN A 1 91 ? -23.775 8.768 48.865 1.00 72.44 91 GLN A C 1
ATOM 730 O O . GLN A 1 91 ? -23.320 9.435 49.787 1.00 72.44 91 GLN A O 1
ATOM 735 N N . ARG A 1 92 ? -25.034 8.920 48.426 1.00 67.88 92 ARG A N 1
ATOM 736 C CA . ARG A 1 92 ? -26.019 9.846 49.018 1.00 67.88 92 ARG A CA 1
ATOM 737 C C . ARG A 1 92 ? -26.708 9.296 50.272 1.00 67.88 92 ARG A C 1
ATOM 739 O O . ARG A 1 92 ? -27.379 10.040 50.971 1.00 67.88 92 ARG A O 1
ATOM 746 N N . CYS A 1 93 ? -26.565 8.000 50.546 1.00 65.06 93 CYS A N 1
ATOM 747 C CA . CYS A 1 93 ? -27.249 7.313 51.646 1.00 65.06 9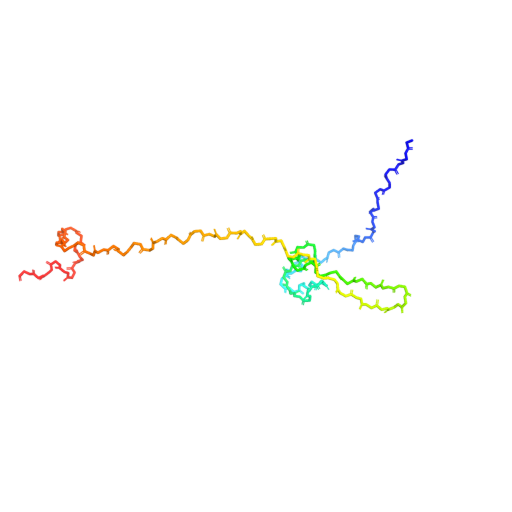3 CYS A CA 1
ATOM 748 C C . CYS A 1 93 ? -26.466 7.295 52.971 1.00 65.06 93 CYS A C 1
ATOM 750 O O . CYS A 1 93 ? -26.934 6.678 53.922 1.00 65.06 93 CYS A O 1
ATOM 752 N N . ALA A 1 94 ? -25.293 7.932 53.048 1.00 59.59 94 ALA A N 1
ATOM 753 C CA . ALA A 1 94 ? -24.573 8.108 54.308 1.00 59.59 94 ALA A CA 1
ATOM 754 C C . ALA A 1 94 ? -25.039 9.411 54.977 1.00 59.59 94 ALA A C 1
ATOM 756 O O . ALA A 1 94 ? -24.482 10.478 54.716 1.00 59.59 94 ALA A O 1
ATOM 757 N N . ALA A 1 95 ? -26.097 9.302 55.780 1.00 52.03 95 ALA A N 1
ATOM 758 C CA . ALA A 1 95 ? -26.522 10.300 56.757 1.00 52.03 95 ALA A CA 1
ATOM 759 C C . ALA A 1 95 ? -26.234 9.767 58.164 1.00 52.03 95 ALA A C 1
ATOM 761 O O . ALA A 1 95 ? -26.453 8.550 58.370 1.00 52.03 95 ALA A O 1
#

Radius of gyration: 30.12 Å; chains: 1; bounding box: 50×33×90 Å

Secondary structure (DSSP, 8-state):
--------------------GGGPBPTTT--BSS-GGG-S--PEEEE-TTS-EEEE-PPPP-PPP--------------PPPPGGGS-TTTTT--

InterPro domains:
  IPR001878 Zinc finger, CCHC-type [PF00098] (25-39)
  IPR001878 Zinc finger, CCHC-type [PS50158] (25-39)
  IPR001878 Zinc finger, CCHC-type [SM00343] (25-41)
  IPR036875 Zinc finger, CCHC-type superfamily [SSF57756] (5-43)

Foldseek 3Di:
DDDPPPPPPDDPDDDDDPPQQQVDAEPQPRDTNDHVVPDLFPFDWDQDPVRDTDTDGDPRDDDPPDDPPDPDDDDDPDPDDDPLVPDDPVRNPPD

pLDDT: mean 71.44, std 12.23, range [44.62, 91.5]

Organism: NCBI:txid1685480